Protein AF-A0A327QWN3-F1 (afdb_monomer_lite)

Structure (mmCIF, N/CA/C/O backbone):
data_AF-A0A327QWN3-F1
#
_entry.id   AF-A0A327QWN3-F1
#
loop_
_atom_site.group_PDB
_atom_site.id
_atom_site.type_symbol
_atom_site.label_atom_id
_atom_site.label_alt_id
_atom_site.label_comp_id
_atom_site.label_asym_id
_atom_site.label_entity_id
_atom_site.label_seq_id
_atom_site.pdbx_PDB_ins_code
_atom_site.Cartn_x
_atom_site.Cartn_y
_atom_site.Cartn_z
_atom_site.occupancy
_atom_site.B_iso_or_equiv
_atom_site.auth_seq_id
_atom_site.auth_comp_id
_atom_site.auth_asym_id
_atom_site.auth_atom_id
_atom_site.pdbx_PDB_model_num
ATOM 1 N N . MET A 1 1 ? 42.994 -3.123 4.281 1.00 44.88 1 MET A N 1
ATOM 2 C CA . MET A 1 1 ? 44.349 -2.536 4.365 1.00 44.88 1 MET A CA 1
ATOM 3 C C . MET A 1 1 ? 44.211 -1.110 4.879 1.00 44.88 1 MET A C 1
ATOM 5 O O . MET A 1 1 ? 43.378 -0.382 4.356 1.00 44.88 1 MET A O 1
ATOM 9 N N . ALA A 1 2 ? 44.926 -0.749 5.946 1.00 51.53 2 ALA A N 1
ATOM 10 C CA . ALA A 1 2 ? 44.901 0.597 6.520 1.00 51.53 2 ALA A CA 1
ATOM 11 C C . ALA A 1 2 ? 45.823 1.529 5.716 1.00 51.53 2 ALA A C 1
ATOM 13 O O . ALA A 1 2 ? 46.911 1.116 5.320 1.00 51.53 2 ALA A O 1
ATOM 14 N N . VAL A 1 3 ? 45.384 2.764 5.463 1.00 59.00 3 VAL A N 1
ATOM 15 C CA . VAL A 1 3 ? 46.222 3.796 4.832 1.00 59.00 3 VAL A CA 1
ATOM 16 C C . VAL A 1 3 ? 47.314 4.191 5.836 1.00 59.00 3 VAL A C 1
ATOM 18 O O . VAL A 1 3 ? 46.971 4.452 6.993 1.00 59.00 3 VAL A O 1
ATOM 21 N N . PRO A 1 4 ? 48.602 4.214 5.447 1.00 61.72 4 PRO A N 1
ATOM 22 C CA . PRO A 1 4 ? 49.673 4.624 6.343 1.00 61.72 4 PRO A CA 1
ATOM 23 C C . PRO A 1 4 ? 49.446 6.048 6.857 1.00 61.72 4 PRO A C 1
ATOM 25 O O . PRO A 1 4 ? 49.031 6.935 6.114 1.00 61.72 4 PRO A O 1
ATOM 28 N N . VAL A 1 5 ? 49.774 6.299 8.124 1.00 57.44 5 VAL A N 1
ATOM 29 C CA . VAL A 1 5 ? 49.634 7.638 8.720 1.00 57.44 5 VAL A CA 1
ATOM 30 C C . VAL A 1 5 ? 50.441 8.669 7.926 1.00 57.44 5 VAL A C 1
ATOM 32 O O . VAL A 1 5 ? 49.945 9.760 7.688 1.00 57.44 5 VAL A O 1
ATOM 35 N N . SER A 1 6 ? 51.608 8.283 7.396 1.00 61.06 6 SER A N 1
ATOM 36 C CA . SER A 1 6 ? 52.480 9.133 6.574 1.00 61.06 6 SER A CA 1
ATOM 37 C C . SER A 1 6 ? 51.838 9.659 5.286 1.00 61.06 6 SER A C 1
ATOM 39 O O . SER A 1 6 ? 52.231 10.717 4.809 1.00 61.06 6 SER A O 1
ATOM 41 N N . THR A 1 7 ? 50.842 8.965 4.725 1.00 58.00 7 THR A N 1
ATOM 42 C CA . THR A 1 7 ? 50.090 9.444 3.548 1.00 58.00 7 THR A CA 1
ATOM 43 C C . THR A 1 7 ? 49.000 10.442 3.936 1.00 58.00 7 THR A C 1
ATOM 45 O O . THR A 1 7 ? 48.627 11.284 3.130 1.00 58.00 7 THR A O 1
ATOM 48 N N . ILE A 1 8 ? 48.520 10.376 5.181 1.00 55.91 8 ILE A N 1
ATOM 49 C CA . ILE A 1 8 ? 47.538 11.302 5.763 1.00 55.91 8 ILE A CA 1
ATOM 50 C C . ILE A 1 8 ? 48.247 12.548 6.331 1.00 55.91 8 ILE A C 1
ATOM 52 O O . ILE A 1 8 ? 47.689 13.637 6.314 1.00 55.91 8 ILE A O 1
ATOM 56 N N . SER A 1 9 ? 49.502 12.421 6.777 1.00 56.75 9 SER A N 1
ATOM 57 C CA . SER A 1 9 ? 50.321 13.518 7.321 1.00 56.75 9 SER A CA 1
ATOM 58 C C . SER A 1 9 ? 50.724 14.588 6.301 1.00 56.75 9 SER A C 1
ATOM 60 O O . SER A 1 9 ? 51.189 15.647 6.708 1.00 56.75 9 SER A O 1
ATOM 62 N N . ASN A 1 10 ? 50.571 14.318 5.001 1.00 56.00 10 ASN A N 1
ATOM 63 C CA . ASN A 1 10 ? 50.858 15.272 3.924 1.00 56.00 10 ASN A CA 1
ATOM 64 C C . ASN A 1 10 ? 49.662 16.177 3.571 1.00 56.00 10 ASN A C 1
ATOM 66 O O . ASN A 1 10 ? 49.769 16.979 2.646 1.00 56.00 10 ASN A O 1
ATOM 70 N N . LEU A 1 11 ? 48.530 16.031 4.265 1.00 57.88 11 LEU A N 1
ATOM 71 C CA . LEU A 1 11 ? 47.332 16.841 4.055 1.00 57.88 11 LEU A CA 1
ATOM 72 C C . LEU A 1 11 ? 47.443 18.144 4.850 1.00 57.88 11 LEU A C 1
ATOM 74 O O . LEU A 1 11 ? 47.803 18.141 6.030 1.00 57.88 11 LEU A O 1
ATOM 78 N N . SER A 1 12 ? 47.162 19.263 4.189 1.00 54.03 12 SER A N 1
ATOM 79 C CA . SER A 1 12 ? 47.303 20.595 4.776 1.00 54.03 12 SER A CA 1
ATOM 80 C C . SER A 1 12 ? 46.236 20.843 5.848 1.00 54.03 12 SER A C 1
ATOM 82 O O . SER A 1 12 ? 45.126 20.306 5.783 1.00 54.03 12 SER A O 1
ATOM 84 N N . ALA A 1 13 ? 46.551 21.685 6.837 1.00 49.22 13 ALA A N 1
ATOM 85 C CA . ALA A 1 13 ? 45.614 22.113 7.874 1.00 49.22 13 ALA A CA 1
ATOM 86 C C . ALA A 1 13 ? 44.480 22.948 7.246 1.00 49.22 13 ALA A C 1
ATOM 88 O O . ALA A 1 13 ? 44.566 24.168 7.137 1.00 49.22 13 ALA A O 1
ATOM 89 N N . GLY A 1 14 ? 43.439 22.259 6.780 1.00 54.72 14 GLY A N 1
ATOM 90 C CA . GLY A 1 14 ? 42.318 22.833 6.033 1.00 54.72 14 GLY A CA 1
ATOM 91 C C . GLY A 1 14 ? 41.630 21.854 5.076 1.00 54.72 14 GLY A C 1
ATOM 92 O O . GLY A 1 14 ? 40.553 22.163 4.573 1.00 54.72 14 GLY A O 1
ATOM 93 N N . GLU A 1 15 ? 42.206 20.674 4.833 1.00 57.28 15 GLU A N 1
ATOM 94 C CA . GLU A 1 15 ? 41.655 19.689 3.898 1.00 57.28 15 GLU A CA 1
ATOM 95 C C . GLU A 1 15 ? 40.773 18.651 4.609 1.00 57.28 15 GLU A C 1
ATOM 97 O O . GLU A 1 15 ? 41.193 17.969 5.545 1.00 57.28 15 GLU A O 1
ATOM 102 N N . PHE A 1 16 ? 39.525 18.517 4.155 1.00 50.19 16 PHE A N 1
ATOM 103 C CA . PHE A 1 16 ? 38.580 17.524 4.662 1.00 50.19 16 PHE A CA 1
ATOM 104 C C . PHE A 1 16 ? 38.631 16.260 3.794 1.00 50.19 16 PHE A C 1
ATOM 106 O O . PHE A 1 16 ? 38.305 16.307 2.609 1.00 50.19 16 PHE A O 1
ATOM 113 N N . VAL A 1 17 ? 39.020 15.119 4.373 1.00 56.25 17 VAL A N 1
ATOM 114 C CA . VAL A 1 17 ? 39.125 13.841 3.646 1.00 56.25 17 VAL A CA 1
ATOM 115 C C . VAL A 1 17 ? 37.965 12.916 4.000 1.00 56.25 17 VAL A C 1
ATOM 117 O O . VAL A 1 17 ? 37.917 12.327 5.079 1.00 56.25 17 VAL A O 1
ATOM 120 N N . GLY A 1 18 ? 37.035 12.773 3.057 1.00 57.19 18 GLY A N 1
ATOM 121 C CA . GLY A 1 18 ? 35.925 11.823 3.119 1.00 57.19 18 GLY A CA 1
ATOM 122 C C . GLY A 1 18 ? 36.227 10.511 2.388 1.00 57.19 18 GLY A C 1
ATOM 123 O O . GLY A 1 18 ? 37.123 10.431 1.550 1.00 57.19 18 GLY A O 1
ATOM 124 N N . ILE A 1 19 ? 35.459 9.463 2.692 1.00 63.31 19 ILE A N 1
ATOM 125 C CA . ILE A 1 19 ? 35.418 8.250 1.865 1.00 63.31 19 ILE A CA 1
ATOM 126 C C . ILE A 1 19 ? 34.308 8.454 0.836 1.00 63.31 19 ILE A C 1
ATOM 128 O O . ILE A 1 19 ? 33.143 8.532 1.216 1.00 63.31 19 ILE A O 1
ATOM 132 N N . CYS A 1 20 ? 34.656 8.509 -0.447 1.00 64.25 20 CYS A N 1
ATOM 133 C CA . CYS A 1 20 ? 33.672 8.491 -1.526 1.00 64.25 20 CYS A CA 1
ATOM 134 C C . CYS A 1 20 ? 33.513 7.060 -2.047 1.00 64.25 20 CYS A C 1
ATOM 136 O O . CYS A 1 20 ? 34.497 6.407 -2.400 1.00 64.25 20 CYS A O 1
ATOM 138 N N . ALA A 1 21 ? 32.275 6.568 -2.072 1.00 64.31 21 ALA A N 1
ATOM 139 C CA . ALA A 1 21 ? 31.937 5.348 -2.791 1.00 64.31 21 ALA A CA 1
ATOM 140 C C . ALA A 1 21 ? 31.862 5.656 -4.290 1.00 64.31 21 ALA A C 1
ATOM 142 O O . ALA A 1 21 ? 31.408 6.730 -4.685 1.00 64.31 21 ALA A O 1
ATOM 143 N N . ASP A 1 22 ? 32.315 4.722 -5.117 1.00 69.25 22 ASP A N 1
ATOM 144 C CA . ASP A 1 22 ? 32.174 4.816 -6.563 1.00 69.25 22 ASP A CA 1
ATOM 145 C C . ASP A 1 22 ? 30.918 4.077 -7.038 1.00 69.25 22 ASP A C 1
ATOM 147 O O . ASP A 1 22 ? 30.364 3.229 -6.334 1.00 69.25 22 ASP A O 1
ATOM 151 N N . THR A 1 23 ? 30.467 4.388 -8.248 1.00 70.75 23 THR A N 1
ATOM 152 C CA . THR A 1 23 ? 29.412 3.621 -8.914 1.00 70.75 23 THR A CA 1
ATOM 153 C C . THR A 1 23 ? 30.048 2.631 -9.892 1.00 70.75 23 THR A C 1
ATOM 155 O O . THR A 1 23 ? 31.146 2.886 -10.392 1.00 70.75 23 THR A O 1
ATOM 158 N N . PRO A 1 24 ? 29.385 1.509 -10.234 1.00 71.12 24 PRO A N 1
ATOM 159 C CA . PRO A 1 24 ? 29.905 0.566 -11.229 1.00 71.12 24 PRO A CA 1
ATOM 160 C C . PRO A 1 24 ? 30.254 1.210 -12.582 1.00 71.12 24 PRO A C 1
ATOM 162 O O . PRO A 1 24 ? 31.113 0.701 -13.297 1.00 71.12 24 PRO A O 1
ATOM 165 N N . GLN A 1 25 ? 29.597 2.324 -12.922 1.00 72.12 25 GLN A N 1
ATOM 166 C CA . GLN A 1 25 ? 29.777 3.076 -14.163 1.00 72.12 25 GLN A CA 1
ATOM 167 C C . GLN A 1 25 ? 30.918 4.101 -14.092 1.00 72.12 25 GLN A C 1
ATOM 169 O O . GLN A 1 25 ? 31.461 4.465 -15.131 1.00 72.12 25 GLN A O 1
ATOM 174 N N . GLN A 1 26 ? 31.294 4.559 -12.896 1.00 75.19 26 GLN A N 1
ATOM 175 C CA . GLN A 1 26 ? 32.325 5.577 -12.706 1.00 75.19 26 GLN A CA 1
ATOM 176 C C . GLN A 1 26 ? 33.319 5.123 -11.631 1.00 75.19 26 GLN A C 1
ATOM 178 O O . GLN A 1 26 ? 33.205 5.535 -10.474 1.00 75.19 26 GLN A O 1
ATOM 183 N N . PRO A 1 27 ? 34.291 4.266 -11.993 1.00 71.69 27 PRO A N 1
ATOM 184 C CA . PRO A 1 27 ? 35.232 3.723 -11.033 1.00 71.69 27 PRO A CA 1
ATOM 185 C C . PRO A 1 27 ? 36.250 4.769 -10.578 1.00 71.69 27 PRO A C 1
ATOM 187 O O . PRO A 1 27 ? 36.897 5.427 -11.388 1.00 71.69 27 PRO A O 1
ATOM 190 N N . ILE A 1 28 ? 36.430 4.871 -9.263 1.00 75.88 28 ILE A N 1
ATOM 191 C CA . ILE A 1 28 ? 37.504 5.659 -8.646 1.00 75.88 28 ILE A CA 1
ATOM 192 C C . ILE A 1 28 ? 38.735 4.759 -8.480 1.00 75.88 28 ILE A C 1
ATOM 194 O O . ILE A 1 28 ? 38.619 3.633 -7.994 1.00 75.88 28 ILE A O 1
ATOM 198 N N . GLU A 1 29 ? 39.909 5.252 -8.875 1.00 68.12 29 GLU A N 1
ATOM 199 C CA . GLU A 1 29 ? 41.170 4.494 -8.864 1.00 68.12 29 GLU A CA 1
ATOM 200 C C . GLU A 1 29 ? 41.680 4.211 -7.436 1.00 68.12 29 GLU A C 1
ATOM 202 O O . GLU A 1 29 ? 42.093 3.095 -7.121 1.00 68.12 29 GLU A O 1
ATOM 207 N N . LEU A 1 30 ? 41.564 5.188 -6.531 1.00 66.19 30 LEU A N 1
ATOM 208 C CA . LEU A 1 30 ? 42.078 5.120 -5.157 1.00 66.19 30 LEU A CA 1
ATOM 209 C C . LEU A 1 30 ? 40.959 4.916 -4.123 1.00 66.19 30 LEU A C 1
ATOM 211 O O . LEU A 1 30 ? 40.607 5.820 -3.366 1.00 66.19 30 LEU A O 1
ATOM 215 N N . LYS A 1 31 ? 40.390 3.705 -4.070 1.00 65.81 31 LYS A N 1
ATOM 216 C CA . LYS A 1 31 ? 39.365 3.348 -3.069 1.00 65.81 31 LYS A CA 1
ATOM 217 C C . LYS A 1 31 ? 39.976 2.810 -1.782 1.00 65.81 31 LYS A C 1
ATOM 219 O O . LYS A 1 31 ? 40.850 1.949 -1.812 1.00 65.81 31 LYS A O 1
ATOM 224 N N . ARG A 1 32 ? 39.407 3.202 -0.636 1.00 63.97 32 ARG A N 1
ATOM 225 C CA . ARG A 1 32 ? 39.754 2.626 0.680 1.00 63.97 32 ARG A CA 1
ATOM 226 C C . ARG A 1 32 ? 39.391 1.137 0.789 1.00 63.97 32 ARG A C 1
ATOM 228 O O . ARG A 1 32 ? 40.098 0.381 1.449 1.00 63.97 32 ARG A O 1
ATOM 235 N N . PHE A 1 33 ? 38.317 0.717 0.118 1.00 60.94 33 PHE A N 1
ATOM 236 C CA . PHE A 1 33 ? 37.926 -0.684 -0.033 1.00 60.94 33 PHE A CA 1
ATOM 237 C C . PHE A 1 33 ? 37.925 -1.045 -1.520 1.00 60.94 33 PHE A C 1
ATOM 239 O O . PHE A 1 33 ? 37.058 -0.611 -2.276 1.00 60.94 33 PHE A O 1
ATOM 246 N N . HIS A 1 34 ? 38.916 -1.827 -1.949 1.00 65.50 34 HIS A N 1
ATOM 247 C CA . HIS A 1 34 ? 39.030 -2.306 -3.325 1.00 65.50 34 HIS A CA 1
ATOM 248 C C . HIS A 1 34 ? 38.171 -3.564 -3.520 1.00 65.50 34 HIS A C 1
ATOM 250 O O . HIS A 1 34 ? 38.674 -4.675 -3.648 1.00 65.50 34 HIS A O 1
ATOM 256 N N . ALA A 1 35 ? 36.853 -3.386 -3.472 1.00 62.44 35 ALA A N 1
ATOM 257 C CA . ALA A 1 35 ? 35.882 -4.434 -3.750 1.00 62.44 35 ALA A CA 1
ATOM 258 C C . ALA A 1 35 ? 34.940 -3.971 -4.865 1.00 62.44 35 ALA A C 1
ATOM 260 O O . ALA A 1 35 ? 34.569 -2.799 -4.942 1.00 62.44 35 ALA A O 1
ATOM 261 N N . ARG A 1 36 ? 34.566 -4.898 -5.746 1.00 65.19 36 ARG A N 1
ATOM 262 C CA . ARG A 1 36 ? 33.579 -4.682 -6.803 1.00 65.19 36 ARG A CA 1
ATOM 263 C C . ARG A 1 36 ? 32.591 -5.834 -6.758 1.00 65.19 36 ARG A C 1
ATOM 265 O O . ARG A 1 36 ? 32.997 -6.991 -6.818 1.00 65.19 36 ARG A O 1
ATOM 272 N N . VAL A 1 37 ? 31.306 -5.514 -6.680 1.00 71.75 37 VAL A N 1
ATOM 273 C CA . VAL A 1 37 ? 30.256 -6.509 -6.901 1.00 71.75 37 VAL A CA 1
ATOM 274 C C . VAL A 1 37 ? 30.213 -6.786 -8.400 1.00 71.75 37 VAL A C 1
ATOM 276 O O . VAL A 1 37 ? 29.963 -5.879 -9.195 1.00 71.75 37 VAL A O 1
ATOM 279 N N . LEU A 1 38 ? 30.522 -8.021 -8.794 1.00 71.75 38 LEU A N 1
ATOM 280 C CA . LEU A 1 38 ? 30.406 -8.456 -10.180 1.00 71.75 38 LEU A CA 1
ATOM 281 C C . LEU A 1 38 ? 28.933 -8.721 -10.475 1.00 71.75 38 LEU A C 1
ATOM 283 O O . LEU A 1 38 ? 28.357 -9.707 -10.025 1.00 71.75 38 LEU A O 1
ATOM 287 N N . VAL A 1 39 ? 28.326 -7.801 -11.212 1.00 71.25 39 VAL A N 1
ATOM 288 C CA . VAL A 1 39 ? 26.950 -7.915 -11.684 1.00 71.25 39 VAL A CA 1
ATOM 289 C C . VAL A 1 39 ? 27.004 -8.386 -13.136 1.00 71.25 39 VAL A C 1
ATOM 291 O O . VAL A 1 39 ? 27.626 -7.727 -13.970 1.00 71.25 39 VAL A O 1
ATOM 294 N N . HIS A 1 40 ? 26.385 -9.527 -13.451 1.00 78.88 40 HIS A N 1
ATOM 295 C CA . HIS A 1 40 ? 26.264 -10.010 -14.831 1.00 78.88 40 HIS A CA 1
ATOM 296 C C . HIS A 1 40 ? 25.272 -9.132 -15.602 1.00 78.88 40 HIS A C 1
ATOM 298 O O . HIS A 1 40 ? 24.092 -9.450 -15.715 1.00 78.88 40 HIS A O 1
ATOM 304 N N . ASP A 1 41 ? 25.768 -8.015 -16.133 1.00 75.88 41 ASP A N 1
ATOM 305 C CA . ASP A 1 41 ? 24.963 -7.008 -16.832 1.00 75.88 41 ASP A CA 1
ATOM 306 C C . ASP A 1 41 ? 24.197 -7.597 -18.028 1.00 75.88 41 ASP A C 1
ATOM 308 O O . ASP A 1 41 ? 23.038 -7.261 -18.243 1.00 75.88 41 ASP A O 1
ATOM 312 N N . LEU A 1 42 ? 24.803 -8.550 -18.749 1.00 80.31 42 LEU A N 1
ATOM 313 C CA . LEU A 1 42 ? 24.155 -9.253 -19.860 1.00 80.31 42 LEU A CA 1
ATOM 314 C C . LEU A 1 42 ? 22.970 -10.109 -19.399 1.00 80.31 42 LEU A C 1
ATOM 316 O O . LEU A 1 42 ? 21.904 -10.039 -20.000 1.00 80.31 42 LEU A O 1
ATOM 320 N N . ALA A 1 43 ? 23.134 -10.878 -18.320 1.00 81.19 43 ALA A N 1
ATOM 321 C CA . ALA A 1 43 ? 22.059 -11.711 -17.784 1.00 81.19 43 ALA A CA 1
ATOM 322 C C . ALA A 1 43 ? 20.898 -10.848 -17.265 1.00 81.19 43 ALA A C 1
ATOM 324 O O . ALA A 1 43 ? 19.744 -11.137 -17.555 1.00 81.19 43 ALA A O 1
ATOM 325 N N . LEU A 1 44 ? 21.211 -9.738 -16.590 1.00 80.06 44 LEU A N 1
ATOM 326 C CA . LEU A 1 44 ? 20.221 -8.775 -16.101 1.00 80.06 44 LEU A CA 1
ATOM 327 C C . LEU A 1 44 ? 19.508 -8.012 -17.215 1.00 80.06 44 LEU A C 1
ATOM 329 O O . LEU A 1 44 ? 18.345 -7.661 -17.053 1.00 80.06 44 LEU A O 1
ATOM 333 N N . LYS A 1 45 ? 20.184 -7.716 -18.329 1.00 83.44 45 LYS A N 1
ATOM 334 C CA . LYS A 1 45 ? 19.544 -7.110 -19.503 1.00 83.44 45 LYS A CA 1
ATOM 335 C C . LYS A 1 45 ? 18.561 -8.075 -20.146 1.00 83.44 45 LYS A C 1
ATOM 337 O O . LYS A 1 45 ? 17.418 -7.690 -20.338 1.00 83.44 45 LYS A O 1
ATOM 342 N N . VAL A 1 46 ? 18.972 -9.323 -20.377 1.00 86.56 46 VAL A N 1
ATOM 343 C CA . VAL A 1 46 ? 18.091 -10.372 -20.916 1.00 86.56 46 VAL A CA 1
ATOM 344 C C . VAL A 1 46 ? 16.896 -10.608 -19.991 1.00 86.56 46 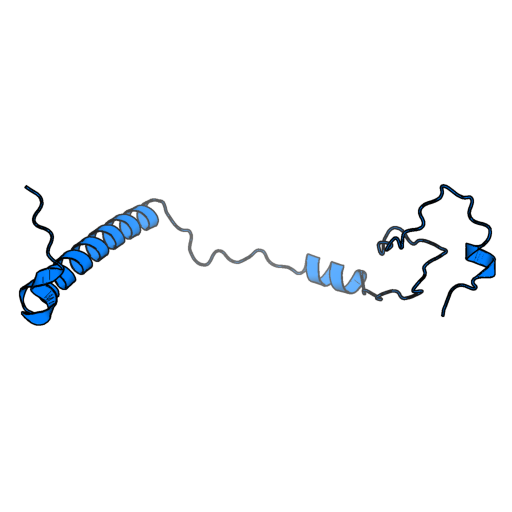VAL A C 1
ATOM 346 O O . VAL A 1 46 ? 15.761 -10.669 -20.451 1.00 86.56 46 VAL A O 1
ATOM 349 N N . GLU A 1 47 ? 17.128 -10.671 -18.680 1.00 85.62 47 GLU A N 1
ATOM 350 C CA . GLU A 1 47 ? 16.067 -10.798 -17.680 1.00 85.62 47 GLU A CA 1
ATOM 351 C C . GLU A 1 47 ? 15.098 -9.604 -17.730 1.00 85.62 47 GLU A C 1
ATOM 353 O O . GLU A 1 47 ? 13.889 -9.799 -17.839 1.00 85.62 47 GLU A O 1
ATOM 358 N N . LYS A 1 48 ? 15.611 -8.368 -17.747 1.00 84.06 48 LYS A N 1
ATOM 359 C CA . LYS A 1 48 ? 14.787 -7.152 -17.843 1.00 84.06 48 LYS A CA 1
ATOM 360 C C . LYS A 1 48 ? 14.017 -7.040 -19.155 1.00 84.06 48 LYS A C 1
ATOM 362 O O . LYS A 1 48 ? 12.888 -6.567 -19.145 1.00 84.06 48 LYS A O 1
ATOM 367 N N . GLU A 1 49 ? 14.609 -7.453 -20.270 1.00 87.44 49 GLU A N 1
ATOM 368 C CA . GLU A 1 49 ? 13.940 -7.514 -21.575 1.00 87.44 49 GLU A CA 1
ATOM 369 C C . GLU A 1 49 ? 12.859 -8.600 -21.603 1.00 87.44 49 GLU A C 1
ATOM 371 O O . GLU A 1 49 ? 11.853 -8.449 -22.291 1.00 87.44 49 GLU A O 1
ATOM 376 N N . SER A 1 50 ? 13.029 -9.666 -20.815 1.00 88.50 50 SER A N 1
ATOM 377 C CA . SER A 1 50 ? 12.034 -10.730 -20.661 1.00 88.50 50 SER A CA 1
ATOM 378 C C . SER A 1 50 ? 10.887 -10.378 -19.707 1.00 88.50 50 SER A C 1
ATOM 380 O O . SER A 1 50 ? 9.947 -11.164 -19.563 1.00 88.50 50 SER A O 1
ATOM 382 N N . TYR A 1 51 ? 10.931 -9.211 -19.052 1.00 88.38 51 TYR A N 1
ATOM 383 C CA . TYR A 1 51 ? 9.852 -8.773 -18.177 1.00 88.38 51 TYR A CA 1
ATOM 384 C C . TYR A 1 51 ? 8.578 -8.512 -18.967 1.00 88.38 51 TYR A C 1
ATOM 386 O O . TYR A 1 51 ? 8.501 -7.641 -19.833 1.00 88.38 51 TYR A O 1
ATOM 394 N N . LEU A 1 52 ? 7.543 -9.257 -18.602 1.00 87.19 52 LEU A N 1
ATOM 395 C CA . LEU A 1 52 ? 6.197 -9.007 -19.074 1.00 87.19 52 LEU A CA 1
ATOM 396 C C . LEU A 1 52 ? 5.586 -7.851 -18.272 1.00 87.19 52 LEU A C 1
ATOM 398 O O . LEU A 1 52 ? 5.832 -7.739 -17.065 1.00 87.19 52 LEU A O 1
ATOM 402 N N . PRO A 1 53 ? 4.775 -6.990 -18.910 1.00 83.69 53 PRO A N 1
ATOM 403 C CA . PRO A 1 53 ? 3.995 -6.004 -18.179 1.00 83.69 53 PRO A CA 1
ATOM 404 C C . PRO A 1 53 ? 3.121 -6.713 -17.143 1.00 83.69 53 PRO A C 1
ATOM 406 O O . PRO A 1 53 ? 2.613 -7.809 -17.396 1.00 83.69 53 PRO A O 1
ATOM 409 N N . ILE A 1 54 ? 2.948 -6.080 -15.979 1.00 82.50 54 ILE A N 1
ATOM 410 C CA . ILE A 1 54 ? 2.089 -6.619 -14.921 1.00 82.50 54 ILE A CA 1
ATOM 411 C C . ILE A 1 54 ? 0.704 -6.867 -15.533 1.00 82.50 54 ILE A C 1
ATOM 413 O O . ILE A 1 54 ? 0.098 -5.920 -16.047 1.00 82.50 54 ILE A O 1
ATOM 417 N N . PRO A 1 55 ? 0.203 -8.114 -15.518 1.00 84.06 55 PRO A N 1
ATOM 418 C CA . PRO A 1 55 ? -1.090 -8.413 -16.098 1.00 84.06 55 PRO A CA 1
ATOM 419 C C . PRO A 1 55 ? -2.165 -7.654 -15.323 1.00 84.06 55 PRO A C 1
ATOM 421 O O . PRO A 1 55 ? -2.230 -7.706 -14.093 1.00 84.06 55 PRO A O 1
ATOM 424 N N . VAL A 1 56 ? -3.022 -6.940 -16.047 1.00 81.69 56 VAL A N 1
ATOM 425 C CA . VAL A 1 56 ? -4.169 -6.259 -15.448 1.00 81.69 56 VAL A CA 1
ATOM 426 C C . VAL A 1 56 ? -5.211 -7.325 -15.109 1.00 81.69 56 VAL A C 1
ATOM 428 O O . VAL A 1 56 ? -5.946 -7.779 -15.979 1.00 81.69 56 VAL A O 1
ATOM 431 N N . VAL A 1 57 ? -5.242 -7.757 -13.845 1.00 77.50 57 VAL A N 1
ATOM 432 C CA . VAL A 1 57 ? -6.137 -8.828 -13.358 1.00 77.50 57 VAL A CA 1
ATOM 433 C C . VAL A 1 57 ? -7.611 -8.404 -13.406 1.00 77.50 57 VAL A C 1
ATOM 435 O O . VAL A 1 57 ? -8.482 -9.215 -13.705 1.00 77.50 57 VAL A O 1
ATOM 438 N N . LYS A 1 58 ? -7.897 -7.124 -13.144 1.00 80.62 58 LYS A N 1
ATOM 439 C CA . LYS A 1 58 ? -9.224 -6.515 -13.289 1.00 80.62 58 LYS A CA 1
ATOM 440 C C . LYS A 1 58 ? -9.053 -5.023 -13.566 1.00 80.62 58 LYS A C 1
ATOM 442 O O . LYS A 1 58 ? -8.328 -4.343 -12.842 1.00 80.62 58 LYS A O 1
ATOM 447 N N . ALA A 1 59 ? -9.711 -4.512 -14.603 1.00 81.25 59 ALA A N 1
ATOM 448 C CA . ALA A 1 59 ? -9.829 -3.072 -14.793 1.00 81.25 59 ALA A CA 1
ATOM 449 C C . ALA A 1 59 ? -10.850 -2.542 -13.778 1.00 81.25 59 ALA A C 1
ATOM 451 O O . ALA A 1 59 ? -12.013 -2.935 -13.818 1.00 81.25 59 ALA A O 1
ATOM 452 N N . VAL A 1 60 ? -10.405 -1.703 -12.841 1.00 86.00 60 VAL A N 1
ATOM 453 C CA . VAL A 1 60 ? -11.298 -1.062 -11.870 1.00 86.00 60 VAL A CA 1
ATOM 454 C C . VAL A 1 60 ? -12.037 0.062 -12.583 1.00 86.00 60 VAL A C 1
ATOM 456 O O . VAL A 1 60 ? -11.417 1.011 -13.067 1.00 86.00 60 VAL A O 1
ATOM 459 N N . THR A 1 61 ? -13.357 -0.060 -12.679 1.00 91.94 61 THR A N 1
ATOM 460 C CA . THR A 1 61 ? -14.206 0.974 -13.271 1.00 91.94 61 THR A CA 1
ATOM 461 C C . THR A 1 61 ? -14.557 2.042 -12.238 1.00 91.94 61 THR A C 1
ATOM 463 O O . THR A 1 61 ? -14.415 1.850 -11.030 1.00 91.94 61 THR A O 1
ATOM 466 N N . ARG A 1 62 ? -15.040 3.200 -12.701 1.00 91.75 62 ARG A N 1
ATOM 467 C CA . ARG A 1 62 ? -15.542 4.246 -11.798 1.00 91.75 62 ARG A CA 1
ATOM 468 C C . ARG A 1 62 ? -16.754 3.767 -10.991 1.00 91.75 62 ARG A C 1
ATOM 470 O O . ARG A 1 62 ? -16.907 4.187 -9.851 1.00 91.75 62 ARG A O 1
ATOM 477 N N . GLU A 1 63 ? -17.574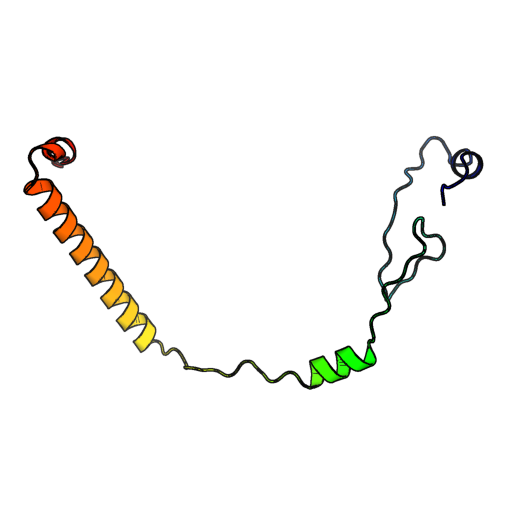 2.901 -11.577 1.00 94.56 63 GLU A N 1
ATOM 478 C CA . GLU A 1 63 ? -18.733 2.280 -10.929 1.00 94.56 63 GLU A CA 1
ATOM 479 C C . GLU A 1 63 ? -18.284 1.385 -9.769 1.00 94.56 63 GLU A C 1
ATOM 481 O O . GLU A 1 63 ? -18.716 1.622 -8.647 1.00 94.56 63 GLU A O 1
ATOM 486 N N . ASP A 1 64 ? -17.293 0.502 -9.983 1.00 92.50 64 ASP A N 1
ATOM 487 C CA . ASP A 1 64 ? -16.714 -0.328 -8.908 1.00 92.50 64 ASP A CA 1
ATOM 488 C C . ASP A 1 64 ? -16.233 0.525 -7.712 1.00 92.50 64 ASP A C 1
ATOM 490 O O . ASP A 1 64 ? -16.313 0.104 -6.557 1.00 92.50 64 ASP A O 1
ATOM 494 N N . ILE A 1 65 ? -15.692 1.724 -7.966 1.00 93.81 65 ILE A N 1
ATOM 495 C CA . ILE A 1 65 ? -15.220 2.632 -6.906 1.00 93.81 65 ILE A CA 1
ATOM 496 C C . ILE A 1 65 ? -16.399 3.232 -6.135 1.00 93.81 65 ILE A C 1
ATOM 498 O O . ILE A 1 65 ? -16.337 3.324 -4.910 1.00 93.81 65 ILE A O 1
ATOM 502 N N . MET A 1 66 ? -17.451 3.661 -6.836 1.00 96.62 66 MET A N 1
ATOM 503 C CA . MET A 1 66 ? -18.633 4.253 -6.203 1.00 96.62 66 MET A CA 1
ATOM 504 C C . MET A 1 66 ? -19.414 3.220 -5.396 1.00 96.62 66 MET A C 1
ATOM 506 O O . MET A 1 66 ? -19.786 3.513 -4.263 1.00 96.62 66 MET A O 1
ATOM 510 N N . ASP A 1 67 ? -19.564 2.004 -5.915 1.00 96.75 67 ASP A N 1
ATOM 511 C CA . ASP A 1 67 ? -20.237 0.917 -5.205 1.00 96.75 67 ASP A CA 1
ATOM 512 C C . ASP A 1 67 ? -19.497 0.572 -3.907 1.00 96.75 67 ASP A C 1
ATOM 514 O O . ASP A 1 67 ? -20.099 0.537 -2.836 1.00 96.75 67 ASP A O 1
ATOM 518 N N . ASN A 1 68 ? -18.168 0.414 -3.967 1.00 95.94 68 ASN A N 1
ATOM 519 C CA . ASN A 1 68 ? -17.363 0.172 -2.766 1.00 95.94 68 ASN A CA 1
ATOM 520 C C . ASN A 1 68 ? -17.446 1.329 -1.766 1.00 95.94 68 ASN A C 1
ATOM 522 O O . ASN A 1 68 ? -17.475 1.103 -0.560 1.00 95.94 68 ASN A O 1
ATOM 526 N N . TYR A 1 69 ? -17.471 2.569 -2.249 1.00 97.31 69 TYR A N 1
ATOM 527 C CA . TYR A 1 69 ? -17.582 3.737 -1.385 1.00 97.31 69 TYR A CA 1
ATOM 528 C C . TYR A 1 69 ? -18.908 3.764 -0.614 1.00 97.31 69 TYR A C 1
ATOM 530 O O . TYR A 1 69 ? -18.906 4.034 0.588 1.00 97.31 69 TYR A O 1
ATOM 538 N N . GLU A 1 70 ? -20.023 3.453 -1.277 1.00 97.31 70 GLU A N 1
ATOM 539 C CA . GLU A 1 70 ? -21.335 3.389 -0.628 1.00 97.31 70 GLU A CA 1
ATOM 540 C C . GLU A 1 70 ? -21.446 2.189 0.326 1.00 97.31 70 GLU A C 1
ATOM 542 O O . GLU A 1 70 ? -21.955 2.347 1.435 1.00 97.31 70 GLU A O 1
ATOM 547 N N . ILE A 1 71 ? -20.877 1.030 -0.030 1.00 97.50 71 ILE A N 1
ATOM 548 C CA . ILE A 1 71 ? -20.790 -0.129 0.877 1.00 97.50 71 ILE A CA 1
ATOM 549 C C . ILE A 1 71 ? -20.024 0.24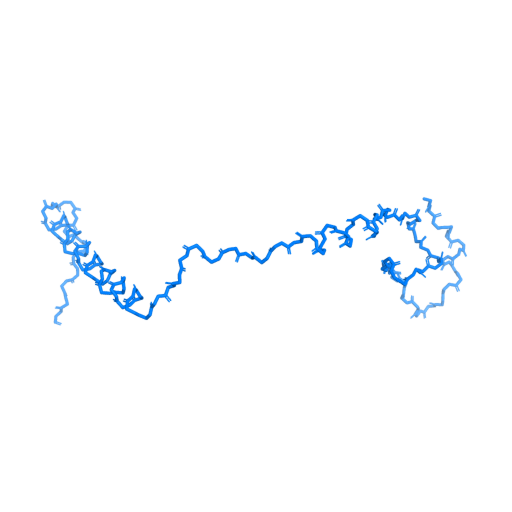1 2.150 1.00 97.50 71 ILE A C 1
ATOM 551 O O . ILE A 1 71 ? -20.534 0.059 3.250 1.00 97.50 71 ILE A O 1
ATOM 555 N N . ILE A 1 72 ? -18.833 0.836 2.018 1.00 98.00 72 ILE A N 1
ATOM 556 C CA . ILE A 1 72 ? -18.004 1.211 3.173 1.00 98.00 72 ILE A CA 1
ATOM 557 C C . ILE A 1 72 ? -18.732 2.216 4.072 1.00 98.00 72 ILE A C 1
ATOM 559 O O . ILE A 1 72 ? -18.630 2.133 5.295 1.00 98.00 72 ILE A O 1
ATOM 563 N N . LYS A 1 73 ? -19.471 3.173 3.498 1.00 97.56 73 LYS A N 1
ATOM 564 C CA . LYS A 1 73 ? -20.287 4.095 4.298 1.00 97.56 73 LYS A CA 1
ATOM 565 C C . LYS A 1 73 ? -21.346 3.366 5.110 1.00 97.56 73 LYS A C 1
ATOM 567 O O . LYS A 1 73 ? -21.505 3.682 6.289 1.00 97.56 73 LYS A O 1
ATOM 572 N N . GLN A 1 74 ? -22.068 2.443 4.479 1.00 97.75 74 GLN A N 1
ATOM 573 C CA . GLN A 1 74 ? -23.111 1.685 5.155 1.00 97.75 74 GLN A CA 1
ATOM 574 C C . GLN A 1 74 ? -22.511 0.817 6.262 1.00 97.75 74 GLN A C 1
ATOM 576 O O . GLN A 1 74 ? -22.973 0.889 7.394 1.00 97.75 74 GLN A O 1
ATOM 581 N N . ASP A 1 75 ? -21.415 0.112 5.979 1.00 97.94 75 ASP A N 1
ATOM 582 C CA . ASP A 1 75 ? -20.709 -0.713 6.962 1.00 97.94 75 ASP A CA 1
ATOM 583 C C . ASP A 1 75 ? -20.262 0.111 8.175 1.00 97.94 75 ASP A C 1
ATOM 585 O O . ASP A 1 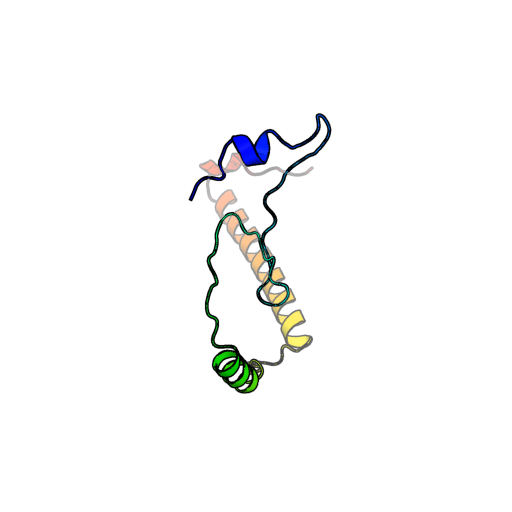75 ? -20.413 -0.312 9.320 1.00 97.94 75 ASP A O 1
ATOM 589 N N . VAL A 1 76 ? -19.726 1.316 7.950 1.00 97.75 76 VAL A N 1
ATOM 590 C CA . VAL A 1 76 ? -19.333 2.217 9.044 1.00 97.75 76 VAL A CA 1
ATOM 591 C C . VAL A 1 76 ? -20.542 2.617 9.886 1.00 97.75 76 VAL A C 1
ATOM 593 O O . VAL A 1 76 ? -20.443 2.614 11.114 1.00 97.75 76 VAL A O 1
ATOM 596 N N . GLN A 1 77 ? -21.672 2.942 9.257 1.00 96.81 77 GLN A N 1
ATOM 597 C CA . GLN A 1 77 ? -22.900 3.288 9.971 1.00 96.81 77 GLN A CA 1
ATOM 598 C C . GLN A 1 77 ? -23.414 2.101 10.798 1.00 96.81 77 GLN A C 1
ATOM 600 O O . GLN A 1 77 ? -23.676 2.253 11.991 1.00 96.81 77 GLN A O 1
ATOM 605 N N . ASP A 1 78 ? -23.450 0.908 10.207 1.00 97.19 78 ASP A N 1
ATOM 606 C CA . ASP A 1 78 ? -23.894 -0.320 10.867 1.00 97.19 78 ASP A CA 1
ATOM 607 C C . ASP A 1 78 ? -22.997 -0.671 12.064 1.00 97.19 78 ASP A C 1
ATOM 609 O O . ASP A 1 78 ? -23.485 -1.050 13.131 1.00 97.19 78 ASP A O 1
ATOM 613 N N . ILE A 1 79 ? -21.677 -0.490 11.929 1.00 96.94 79 ILE A N 1
ATOM 614 C CA . ILE A 1 79 ? -20.720 -0.669 13.028 1.00 96.94 79 ILE A CA 1
ATOM 615 C C . ILE A 1 79 ? -21.002 0.328 14.154 1.00 96.94 79 ILE A C 1
ATOM 617 O O . ILE A 1 79 ? -21.017 -0.062 15.324 1.00 96.94 79 ILE A O 1
ATOM 621 N N . VAL A 1 80 ? -21.219 1.606 13.830 1.00 94.12 80 VAL A N 1
ATOM 622 C CA . VAL A 1 80 ? -21.529 2.639 14.829 1.00 94.12 80 VAL A CA 1
ATOM 623 C C . VAL A 1 80 ? -22.802 2.280 15.590 1.00 94.12 80 VAL A C 1
ATOM 625 O O . VAL A 1 80 ? -22.797 2.305 16.823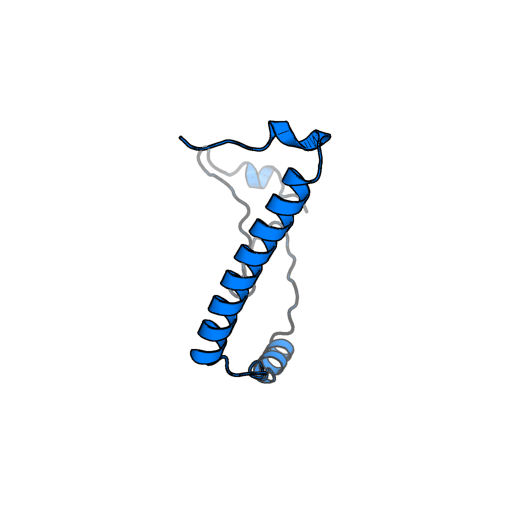 1.00 94.12 80 VAL A O 1
ATOM 628 N N . ASP A 1 81 ? -23.859 1.887 14.884 1.00 93.44 81 ASP A N 1
ATOM 629 C CA . ASP A 1 81 ? -25.144 1.547 15.492 1.00 93.44 81 ASP A CA 1
ATOM 630 C C . ASP A 1 81 ? -25.050 0.281 16.351 1.00 93.44 81 ASP A C 1
ATOM 632 O O . ASP A 1 81 ? -25.535 0.261 17.487 1.00 93.44 81 ASP A O 1
ATOM 636 N N . ALA A 1 82 ? -24.351 -0.753 15.875 1.00 93.38 82 ALA A N 1
ATOM 637 C CA . ALA A 1 82 ? -24.113 -1.976 16.638 1.00 93.38 82 ALA A CA 1
ATOM 638 C C . ALA A 1 82 ? -23.313 -1.709 17.924 1.00 93.38 82 ALA A C 1
ATOM 640 O O . ALA A 1 82 ? -23.637 -2.234 18.996 1.00 93.38 82 ALA A O 1
ATOM 641 N N . VAL A 1 83 ? -22.280 -0.864 17.851 1.00 90.12 83 VAL A N 1
ATOM 642 C CA . VAL A 1 83 ? -21.483 -0.474 19.022 1.00 90.12 83 VAL A CA 1
ATOM 643 C C . VAL A 1 83 ? -22.320 0.358 19.988 1.00 90.12 83 VAL A C 1
ATOM 645 O O . VAL A 1 83 ? -22.275 0.105 21.193 1.00 90.12 83 VAL A O 1
ATOM 648 N N . LEU A 1 84 ? -23.119 1.301 19.489 1.00 87.88 84 LEU A N 1
ATOM 649 C CA . LEU A 1 84 ? -23.993 2.119 20.325 1.00 87.88 84 LEU A CA 1
ATOM 650 C C . LEU A 1 84 ? -25.015 1.252 21.069 1.00 87.88 84 LEU A C 1
ATOM 652 O O . LEU A 1 84 ? -25.164 1.393 22.282 1.00 87.88 84 LEU A O 1
ATOM 656 N N . GLN A 1 85 ? -25.653 0.299 20.384 1.00 88.00 85 GLN A N 1
ATOM 657 C CA . GLN A 1 85 ? -26.551 -0.675 21.011 1.00 88.00 85 GLN A CA 1
ATOM 658 C C . GLN A 1 85 ? -25.829 -1.531 22.061 1.00 88.00 85 GLN A C 1
ATOM 660 O O . GLN A 1 85 ? -26.349 -1.741 23.156 1.00 88.00 85 GLN A O 1
ATOM 665 N N . SER A 1 86 ? -24.612 -1.999 21.764 1.00 87.56 86 SER A N 1
ATOM 666 C CA . SER A 1 86 ? -23.794 -2.775 22.706 1.00 87.56 86 SER A CA 1
ATOM 667 C C . SER A 1 86 ? -23.450 -1.987 23.975 1.00 87.56 86 SER A C 1
ATOM 669 O O . SER A 1 86 ? -23.450 -2.541 25.074 1.00 87.56 86 SER A O 1
ATOM 671 N N . VAL A 1 87 ? -23.162 -0.691 23.834 1.00 86.69 87 VAL A N 1
ATOM 672 C CA . VAL A 1 87 ? -22.868 0.205 24.957 1.00 86.69 87 VAL A CA 1
ATOM 673 C C . VAL A 1 87 ? -24.131 0.498 25.768 1.00 86.69 87 VAL A C 1
ATOM 675 O O . VAL A 1 87 ? -24.076 0.409 26.990 1.00 86.69 87 VAL A O 1
ATOM 678 N N . LEU A 1 88 ? -25.265 0.774 25.115 1.00 82.56 88 LEU A N 1
ATOM 679 C CA . LEU A 1 88 ? -26.552 1.030 25.778 1.00 82.56 88 LEU A CA 1
ATOM 680 C C . LEU A 1 88 ? -27.060 -0.176 26.578 1.00 82.56 88 LEU A C 1
ATOM 682 O O . LEU A 1 88 ? -27.612 -0.009 27.660 1.00 82.56 88 LEU A O 1
ATOM 686 N N . ASN A 1 89 ? -26.852 -1.390 26.068 1.00 83.94 89 ASN A N 1
ATOM 687 C CA . ASN A 1 89 ? -27.294 -2.621 26.724 1.00 83.94 89 ASN A CA 1
ATOM 688 C C . ASN A 1 89 ? -26.331 -3.108 27.824 1.00 83.94 89 ASN A C 1
ATOM 690 O O . ASN A 1 89 ? -26.571 -4.161 28.417 1.00 83.94 89 ASN A O 1
ATOM 694 N N . ASN A 1 90 ? -25.234 -2.388 28.096 1.00 84.06 90 ASN A N 1
ATOM 695 C CA . ASN A 1 90 ? -24.246 -2.774 29.098 1.00 84.06 90 ASN A CA 1
ATOM 696 C C . ASN A 1 90 ? -24.157 -1.736 30.238 1.00 84.06 90 ASN A C 1
ATOM 698 O O . ASN A 1 90 ? -23.555 -0.675 30.048 1.00 84.06 90 ASN A O 1
ATOM 702 N N . PRO A 1 91 ? -24.644 -2.064 31.451 1.00 75.88 91 PRO A N 1
ATOM 703 C CA . PRO A 1 91 ? -24.673 -1.128 32.576 1.00 75.88 91 PRO A CA 1
ATOM 704 C C . PRO A 1 91 ? -23.274 -0.692 33.047 1.00 75.88 91 PRO A C 1
ATOM 706 O O . PRO A 1 91 ? -23.119 0.360 33.655 1.00 75.88 91 PRO A O 1
ATOM 709 N N . SER A 1 92 ? -22.212 -1.447 32.736 1.00 79.94 92 SER A N 1
ATOM 710 C CA . SER A 1 92 ? -20.832 -1.061 33.072 1.00 79.94 92 SER A CA 1
ATOM 711 C C . SER A 1 92 ? -20.236 -0.005 32.132 1.00 79.94 92 SER A C 1
ATOM 713 O O . SER A 1 92 ? -19.161 0.519 32.416 1.00 79.94 92 SER A O 1
ATOM 7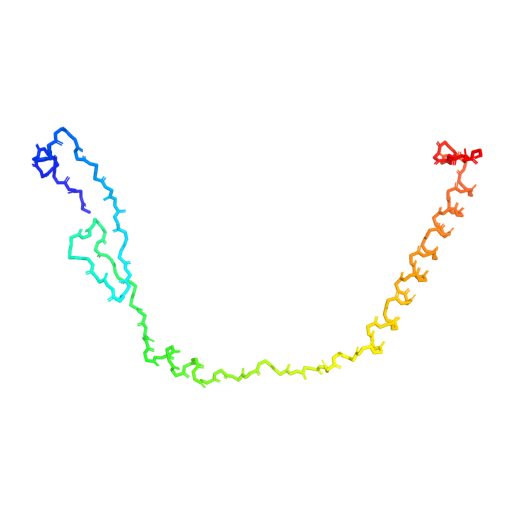15 N N . LYS A 1 93 ? -20.894 0.298 31.003 1.00 75.50 93 LYS A N 1
ATOM 716 C CA . LYS A 1 93 ? -20.395 1.214 29.961 1.00 75.50 93 LYS A CA 1
ATOM 717 C C . LYS A 1 93 ? -21.180 2.528 29.866 1.00 75.50 93 LYS A C 1
ATOM 719 O O . LYS A 1 93 ? -20.856 3.356 29.018 1.00 75.50 93 LYS A O 1
ATOM 724 N N . GLU A 1 94 ? -22.148 2.759 30.753 1.00 68.12 94 GLU A N 1
ATOM 725 C CA . GLU A 1 94 ? -23.008 3.955 30.755 1.00 68.12 94 GLU A CA 1
ATOM 726 C C . GLU A 1 94 ? -22.221 5.275 30.819 1.00 68.12 94 GLU A C 1
ATOM 728 O O . GLU A 1 94 ? -22.596 6.254 30.177 1.00 68.12 94 GLU A O 1
ATOM 733 N N . GLY A 1 95 ? -21.078 5.295 31.516 1.00 72.69 95 GLY A N 1
ATOM 734 C CA . GLY A 1 95 ? -20.209 6.475 31.622 1.00 72.69 95 GLY A CA 1
ATOM 735 C C . GLY A 1 95 ? -19.512 6.898 30.320 1.00 72.69 95 GLY A C 1
ATOM 736 O O . GLY A 1 95 ? -18.900 7.962 30.284 1.00 72.69 95 GLY A O 1
ATOM 737 N N . LEU A 1 96 ? -19.588 6.091 29.255 1.00 77.19 96 LEU A N 1
ATOM 738 C CA . LEU A 1 96 ? -19.018 6.406 27.939 1.00 77.19 96 LEU A CA 1
ATOM 739 C C . LEU A 1 96 ? -19.993 7.183 27.035 1.00 77.19 96 LEU A C 1
ATOM 741 O O . LEU A 1 96 ? -19.596 7.656 25.971 1.00 77.19 96 LEU A O 1
ATOM 745 N N . ILE A 1 97 ? -21.263 7.324 27.434 1.00 74.56 97 ILE A N 1
ATOM 746 C CA . ILE A 1 97 ? -22.299 7.984 26.633 1.00 74.56 97 ILE A CA 1
ATOM 747 C C . ILE A 1 97 ? -22.304 9.486 26.941 1.00 74.56 97 ILE A C 1
ATOM 749 O O . ILE A 1 97 ? -22.834 9.930 27.959 1.00 74.56 97 ILE A O 1
ATOM 753 N N . VAL A 1 98 ? -21.757 10.295 26.033 1.00 75.81 98 VAL A N 1
ATOM 754 C CA . VAL A 1 98 ? -21.833 11.761 26.128 1.00 75.81 98 VAL A CA 1
ATOM 755 C C . VAL A 1 98 ? -23.098 12.242 25.417 1.00 75.81 98 VAL A C 1
ATOM 757 O O . VAL A 1 98 ? -23.162 12.261 24.188 1.00 75.81 98 VAL A O 1
ATOM 760 N N . LYS A 1 99 ? -24.118 12.651 26.181 1.00 68.25 99 LYS A N 1
ATOM 761 C CA . LYS A 1 99 ? -25.286 13.347 25.621 1.00 68.25 99 LYS A CA 1
ATOM 762 C C . LYS A 1 99 ? -24.858 14.741 25.170 1.00 68.25 99 LYS A C 1
ATOM 764 O O . LYS A 1 99 ? -24.445 15.563 25.985 1.00 68.25 99 LYS A O 1
ATOM 769 N N . LYS A 1 100 ? -24.949 15.002 23.869 1.00 60.00 100 LYS A N 1
ATOM 770 C CA . LYS A 1 100 ? -24.795 16.348 23.318 1.00 60.00 100 LYS A CA 1
ATOM 771 C C . LYS A 1 100 ? -26.114 17.099 23.560 1.00 60.00 100 LYS A C 1
ATOM 773 O O . LYS A 1 100 ? -27.155 16.592 23.148 1.00 60.00 100 LYS A O 1
ATOM 778 N N . ASN A 1 101 ? -26.059 18.217 24.293 1.00 42.62 101 ASN A N 1
ATOM 779 C CA . ASN A 1 101 ? -27.188 19.149 24.451 1.00 42.62 101 ASN A CA 1
ATOM 780 C C . ASN A 1 101 ? -27.586 19.766 23.108 1.00 42.62 101 ASN A C 1
ATOM 782 O O . ASN A 1 101 ? -26.670 19.970 22.274 1.00 42.62 101 ASN A O 1
#

Secondary structure (DSSP, 8-state):
-PPPHHHHTTS-TT-----PPPBTTB--SS-SS-------HHHHHHHHHTPPPPP-S----HHHHHHHHHHHHHHHHHHHHHHHHHHHT-GGGGGG-----

Foldseek 3Di:
DDDDVVVVVPDDPPDDDDQDDDDPVGDDPDHPDPDDDDDPVVVVVVVVVPDDDDDPPDDCDPVNVVVVVVVVVVVVVVVVVVVVVVLVVDPVNVVVDDDDD

Sequence (101 aa):
MAVPVSTISNLSAGEFVGICADTPQQPIELKRFHARVLVHDLALKVEKESYLPIPVVKAVTREDIMDNYEIIKQDVQDIVDAVLQSVLNNPSKEGLIVKKN

Organism: NCBI:txid331697

Radius of gyration: 33.04 Å; chains: 1; bounding box: 80×34×55 Å

pLDDT: mean 76.66, std 14.73, range [42.62, 98.0]